Protein AF-A0A7J6LGW5-F1 (afdb_monomer)

Mean predicted aligned error: 11.24 Å

Structure (mmCIF, N/CA/C/O backbone):
data_AF-A0A7J6LGW5-F1
#
_entry.id   AF-A0A7J6LGW5-F1
#
loop_
_atom_site.group_PDB
_atom_site.id
_atom_site.type_symbol
_atom_site.label_atom_id
_atom_site.label_alt_id
_atom_site.label_comp_id
_atom_site.label_asym_id
_atom_site.label_entity_id
_atom_site.label_seq_id
_atom_site.pdbx_PDB_ins_code
_atom_site.Cartn_x
_atom_site.Cartn_y
_atom_site.Cartn_z
_atom_site.occupancy
_atom_site.B_iso_or_equiv
_atom_site.auth_seq_id
_atom_site.auth_comp_id
_atom_site.auth_asym_id
_atom_site.auth_atom_id
_atom_site.pdbx_PDB_model_num
ATOM 1 N N . MET A 1 1 ? -19.343 47.861 10.176 1.00 46.03 1 MET A N 1
ATOM 2 C CA . MET A 1 1 ? -19.769 46.927 9.114 1.00 46.03 1 MET A CA 1
ATOM 3 C C . MET A 1 1 ? -18.645 45.926 8.923 1.00 46.03 1 MET A C 1
ATOM 5 O O . MET A 1 1 ? -17.516 46.346 8.711 1.00 46.03 1 MET A O 1
ATOM 9 N N . GLN A 1 2 ? -18.934 44.652 9.178 1.00 35.91 2 GLN A N 1
ATOM 10 C CA . GLN A 1 2 ? -17.985 43.536 9.137 1.00 35.91 2 GLN A CA 1
ATOM 11 C C . GLN A 1 2 ? -17.637 43.142 7.689 1.00 35.91 2 GLN A C 1
ATOM 13 O O . GLN A 1 2 ? -18.421 43.443 6.786 1.00 35.91 2 GLN A O 1
ATOM 18 N N . PRO A 1 3 ? -16.473 42.507 7.465 1.00 42.25 3 PRO A N 1
ATOM 19 C CA . PRO A 1 3 ? -15.980 42.165 6.137 1.00 42.25 3 PRO A CA 1
ATOM 20 C C . PRO A 1 3 ? -16.749 40.979 5.546 1.00 42.25 3 PRO A C 1
ATOM 22 O O . PRO A 1 3 ? -16.940 39.959 6.203 1.00 42.25 3 PRO A O 1
ATOM 25 N N . THR A 1 4 ? -17.159 41.102 4.286 1.00 37.69 4 THR A N 1
ATOM 26 C CA . THR A 1 4 ? -17.652 39.975 3.493 1.00 37.69 4 THR A CA 1
ATOM 27 C C . THR A 1 4 ? -16.447 39.139 3.070 1.00 37.69 4 THR A C 1
ATOM 29 O O . THR A 1 4 ? -15.727 39.501 2.139 1.00 37.69 4 THR A O 1
ATOM 32 N N . GLU A 1 5 ? -16.193 38.048 3.790 1.00 35.84 5 GLU A N 1
ATOM 33 C CA . GLU A 1 5 ? -15.199 37.049 3.410 1.00 35.84 5 GLU A CA 1
ATOM 34 C C . GLU A 1 5 ? -15.600 36.405 2.079 1.00 35.84 5 GLU A C 1
ATOM 36 O O . GLU A 1 5 ? -16.606 35.702 1.961 1.00 35.84 5 GLU A O 1
ATOM 41 N N . VAL A 1 6 ? -14.786 36.646 1.054 1.00 36.31 6 VAL A N 1
ATOM 42 C CA . VAL A 1 6 ? -14.759 35.818 -0.147 1.00 36.31 6 VAL A CA 1
ATOM 43 C C . VAL A 1 6 ? -14.204 34.466 0.291 1.00 36.31 6 VAL A C 1
ATOM 45 O O . VAL A 1 6 ? -12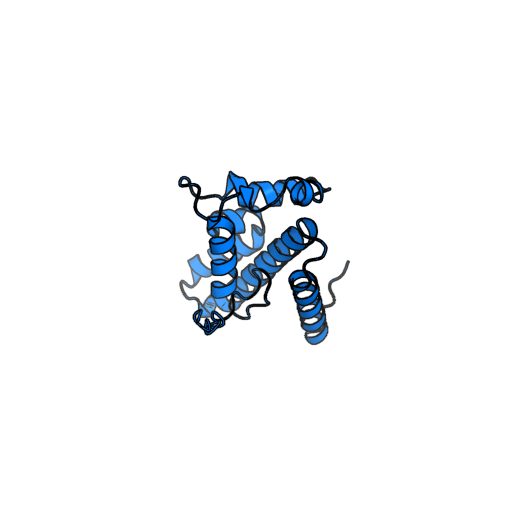.999 34.317 0.479 1.00 36.31 6 VAL A O 1
ATOM 48 N N . ILE A 1 7 ? -15.089 33.486 0.487 1.00 36.16 7 ILE A N 1
ATOM 49 C CA . ILE A 1 7 ? -14.717 32.082 0.680 1.00 36.16 7 ILE A CA 1
ATOM 50 C C . ILE A 1 7 ? -14.078 31.617 -0.629 1.00 36.16 7 ILE A C 1
ATOM 52 O O . ILE A 1 7 ? -14.741 31.147 -1.555 1.00 36.16 7 ILE A O 1
ATOM 56 N N . GLN A 1 8 ? -12.768 31.809 -0.724 1.00 32.81 8 GLN A N 1
ATOM 57 C CA . GLN A 1 8 ? -11.943 31.280 -1.789 1.00 32.81 8 GLN A CA 1
ATOM 58 C C . GLN A 1 8 ? -11.913 29.763 -1.596 1.00 32.81 8 GLN A C 1
ATOM 60 O O . GLN A 1 8 ? -11.175 29.231 -0.766 1.00 32.81 8 GLN A O 1
ATOM 65 N N . GLN A 1 9 ? -12.801 29.070 -2.312 1.00 35.25 9 GLN A N 1
ATOM 66 C CA . GLN A 1 9 ? -12.826 27.615 -2.392 1.00 35.25 9 GLN A CA 1
ATOM 67 C C . GLN A 1 9 ? -11.423 27.137 -2.777 1.00 35.25 9 GLN A C 1
ATOM 69 O O . GLN A 1 9 ? -10.973 27.312 -3.909 1.00 35.25 9 GLN A O 1
ATOM 74 N N . SER A 1 10 ? -10.714 26.578 -1.797 1.00 29.39 10 SER A N 1
ATOM 75 C CA . SER A 1 10 ? -9.403 25.976 -2.002 1.00 29.39 10 SER A CA 1
ATOM 76 C C . SER A 1 10 ? -9.514 24.884 -3.069 1.00 29.39 10 SER A C 1
ATOM 78 O O . SER A 1 10 ? -10.486 24.120 -3.053 1.00 29.39 10 SER A O 1
ATOM 80 N N . PRO A 1 11 ? -8.550 24.780 -3.998 1.00 34.12 11 PRO A N 1
ATOM 81 C CA . PRO A 1 11 ? -8.59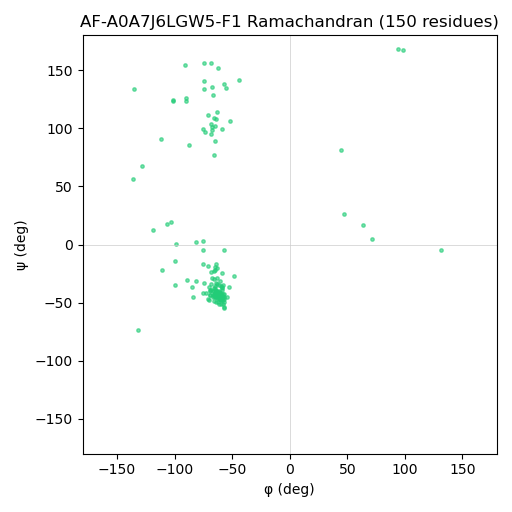9 23.788 -5.055 1.00 34.12 11 PRO A CA 1
ATOM 82 C C . PRO A 1 11 ? -8.503 22.391 -4.434 1.00 34.12 11 PRO A C 1
ATOM 84 O O . PRO A 1 11 ? -7.430 21.932 -4.061 1.00 34.12 11 PRO A O 1
ATOM 87 N N . LEU A 1 12 ? -9.658 21.730 -4.330 1.00 37.41 12 LEU A N 1
ATOM 88 C CA . LEU A 1 12 ? -9.834 20.281 -4.334 1.00 37.41 12 LEU A CA 1
ATOM 89 C C . LEU A 1 12 ? -8.829 19.505 -3.466 1.00 37.41 12 LEU A C 1
ATOM 91 O O . LEU A 1 12 ? -7.914 18.854 -3.977 1.00 37.41 12 LEU A O 1
ATOM 95 N N . ALA A 1 13 ? -9.091 19.439 -2.159 1.00 37.38 13 ALA A N 1
ATOM 96 C CA . ALA A 1 13 ? -8.671 18.290 -1.364 1.00 37.38 13 ALA A CA 1
ATOM 97 C C . ALA A 1 13 ? -9.462 17.065 -1.863 1.00 37.38 13 ALA A C 1
ATOM 99 O O . ALA A 1 13 ? -10.480 16.676 -1.293 1.00 37.38 13 ALA A O 1
ATOM 100 N N . ARG A 1 14 ? -9.061 16.514 -3.018 1.00 45.78 14 ARG A N 1
ATOM 101 C CA . ARG A 1 14 ? -9.595 15.243 -3.511 1.00 45.78 14 ARG A CA 1
ATOM 102 C C . ARG A 1 14 ? -9.385 14.220 -2.407 1.00 45.78 14 ARG A C 1
ATOM 104 O O . ARG A 1 14 ? -8.309 14.179 -1.811 1.00 45.78 14 ARG A O 1
ATOM 111 N N . SER A 1 15 ? -10.427 13.437 -2.146 1.00 47.50 15 SER A N 1
ATOM 112 C CA . SER A 1 15 ? -10.393 12.386 -1.137 1.00 47.50 15 SER A CA 1
ATOM 113 C C . SER A 1 15 ? -9.086 11.585 -1.233 1.00 47.50 15 SER A C 1
ATOM 115 O O . SER A 1 15 ? -8.649 11.293 -2.355 1.00 47.50 15 SER A O 1
ATOM 117 N N . PRO A 1 16 ? -8.485 11.167 -0.102 1.00 44.53 16 PRO A N 1
ATOM 118 C CA . PRO A 1 16 ? -7.353 10.232 -0.093 1.00 44.53 16 PRO A CA 1
ATOM 119 C C . PRO A 1 16 ? -7.657 8.896 -0.802 1.00 44.53 16 PRO A C 1
ATOM 121 O O . PRO A 1 16 ? -6.766 8.071 -0.971 1.00 44.53 16 PRO A O 1
ATOM 124 N N . LEU A 1 17 ? -8.906 8.709 -1.236 1.00 45.41 17 LEU A N 1
ATOM 125 C CA . LEU A 1 17 ? -9.459 7.538 -1.900 1.00 45.41 17 LEU A CA 1
ATOM 126 C C . LEU A 1 17 ? -9.971 7.839 -3.310 1.00 45.41 17 LEU A C 1
ATOM 128 O O . LEU A 1 17 ? -10.737 7.063 -3.851 1.00 45.41 17 LEU A O 1
ATOM 132 N N . ALA A 1 18 ? -9.665 8.993 -3.904 1.00 49.78 18 ALA A N 1
ATOM 133 C CA . ALA A 1 18 ? -10.071 9.219 -5.289 1.00 49.78 18 ALA A CA 1
ATOM 134 C C . ALA A 1 18 ? -9.305 8.270 -6.231 1.00 49.78 18 ALA A C 1
ATOM 136 O O . ALA A 1 18 ? -8.083 8.159 -6.122 1.00 49.78 18 ALA A O 1
ATOM 137 N N . VAL A 1 19 ? -10.014 7.665 -7.192 1.00 51.19 19 VAL A N 1
ATOM 138 C CA . VAL A 1 19 ? -9.423 6.864 -8.275 1.00 51.19 19 VAL A CA 1
ATOM 139 C C . VAL A 1 19 ? -8.450 7.733 -9.073 1.00 51.19 19 VAL A C 1
ATOM 141 O O . VAL A 1 19 ? -8.845 8.517 -9.937 1.00 51.19 19 VAL A O 1
ATOM 144 N N . ASP A 1 20 ? -7.159 7.598 -8.792 1.00 57.19 20 ASP A N 1
ATOM 145 C CA . ASP A 1 20 ? -6.116 8.212 -9.603 1.00 57.19 20 ASP A CA 1
ATOM 146 C C . ASP A 1 20 ? -5.702 7.241 -10.711 1.00 57.19 20 ASP A C 1
ATOM 148 O O . ASP A 1 20 ? -5.281 6.115 -10.436 1.00 57.19 20 ASP A O 1
ATOM 152 N N . GLN A 1 21 ? -5.787 7.682 -11.969 1.00 62.78 21 GLN A N 1
ATOM 153 C CA . GLN A 1 21 ? -5.285 6.915 -13.119 1.00 62.78 21 GLN A CA 1
ATOM 154 C C . GLN A 1 21 ? -3.755 6.757 -13.086 1.00 62.78 21 GLN A C 1
ATOM 156 O O . GLN A 1 21 ? -3.224 5.808 -13.661 1.00 62.78 21 GLN A O 1
ATOM 161 N N . ASP A 1 22 ? -3.053 7.653 -12.385 1.00 76.19 22 ASP A N 1
ATOM 162 C CA . ASP A 1 22 ? -1.604 7.618 -12.214 1.00 76.19 22 ASP A CA 1
ATOM 163 C C . ASP A 1 22 ? -1.226 7.0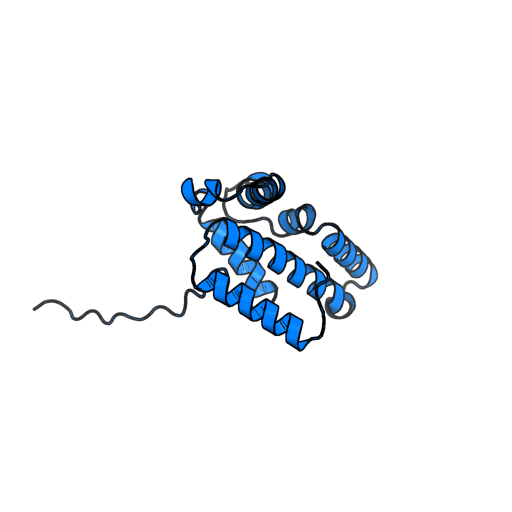65 -10.833 1.00 76.19 22 ASP A C 1
ATOM 165 O O . ASP A 1 22 ? -1.640 7.574 -9.788 1.00 76.19 22 ASP A O 1
ATOM 169 N N . CYS A 1 23 ? -0.402 6.021 -10.840 1.00 78.75 23 CYS A N 1
ATOM 170 C CA . CYS A 1 23 ? 0.117 5.391 -9.637 1.00 78.75 23 CYS A CA 1
ATOM 171 C C . CYS A 1 23 ? 0.965 6.332 -8.777 1.00 78.75 23 CYS A C 1
ATOM 173 O O . CYS A 1 23 ? 0.899 6.256 -7.553 1.00 78.75 23 CYS A O 1
ATOM 175 N N . ALA A 1 24 ? 1.720 7.246 -9.393 1.00 80.00 24 ALA A N 1
ATOM 176 C CA . ALA A 1 24 ? 2.535 8.200 -8.649 1.00 80.00 24 ALA A CA 1
ATOM 177 C C . ALA A 1 24 ? 1.654 9.156 -7.833 1.00 80.00 24 ALA A C 1
ATOM 179 O O . ALA A 1 24 ? 1.945 9.431 -6.671 1.00 80.00 24 ALA A O 1
ATOM 180 N N . ILE A 1 25 ? 0.537 9.614 -8.411 1.00 82.81 25 ILE A N 1
ATOM 181 C CA . ILE A 1 25 ? -0.422 10.487 -7.720 1.00 82.81 25 ILE A CA 1
ATOM 182 C C . ILE A 1 25 ? -1.058 9.751 -6.541 1.00 82.81 25 ILE A C 1
ATOM 184 O O . ILE A 1 25 ? -1.115 10.299 -5.439 1.00 82.81 25 ILE A O 1
ATOM 188 N N . PHE A 1 26 ? -1.474 8.503 -6.760 1.00 83.75 26 PHE A N 1
ATOM 189 C CA . PHE A 1 26 ? -2.043 7.668 -5.709 1.00 83.75 26 PHE A CA 1
ATOM 190 C C . PHE A 1 26 ? -1.057 7.452 -4.549 1.00 83.75 26 PHE A C 1
ATOM 192 O O . PHE A 1 26 ? -1.380 7.735 -3.395 1.00 83.75 26 PHE A O 1
ATOM 199 N N . ALA A 1 27 ? 0.175 7.030 -4.855 1.00 84.12 27 ALA A N 1
ATOM 200 C CA . ALA A 1 27 ? 1.221 6.808 -3.859 1.00 84.12 27 ALA A CA 1
ATOM 201 C C . ALA A 1 27 ? 1.542 8.089 -3.071 1.00 84.12 27 ALA A C 1
ATOM 203 O O . ALA A 1 27 ? 1.611 8.059 -1.844 1.00 84.12 27 ALA A O 1
ATOM 204 N N . MET A 1 28 ? 1.648 9.242 -3.746 1.00 83.88 28 MET A N 1
ATOM 205 C CA . MET A 1 28 ? 1.844 10.533 -3.076 1.00 83.88 28 MET A CA 1
ATOM 206 C C . MET A 1 28 ? 0.715 10.861 -2.092 1.00 83.88 28 MET A C 1
ATOM 208 O O . MET A 1 28 ? 0.980 11.418 -1.027 1.00 83.88 28 MET A O 1
ATOM 212 N N . ARG A 1 29 ? -0.542 10.518 -2.404 1.00 82.00 29 ARG A N 1
ATOM 213 C CA . ARG A 1 29 ? -1.664 10.732 -1.476 1.00 82.00 29 ARG A CA 1
ATOM 214 C C . ARG A 1 29 ? -1.604 9.818 -0.263 1.00 82.00 29 ARG A C 1
ATOM 216 O O . ARG A 1 29 ? -1.874 10.299 0.833 1.00 82.00 29 ARG A O 1
ATOM 223 N N . MET A 1 30 ? -1.224 8.554 -0.440 1.00 85.94 30 MET A N 1
ATOM 224 C CA . MET A 1 30 ? -0.998 7.640 0.685 1.00 85.94 30 MET A CA 1
ATOM 225 C C . MET A 1 30 ? 0.055 8.208 1.639 1.00 85.94 30 MET A C 1
ATOM 227 O O . MET A 1 30 ? -0.191 8.334 2.837 1.00 85.94 30 MET A O 1
ATOM 231 N N . VAL A 1 31 ? 1.198 8.630 1.089 1.00 85.50 31 VAL A N 1
ATOM 232 C CA . VAL A 1 31 ? 2.290 9.231 1.865 1.00 85.50 31 VAL A CA 1
ATOM 233 C C . VAL A 1 31 ? 1.812 10.495 2.579 1.00 85.50 31 VAL A C 1
ATOM 235 O O . VAL A 1 31 ? 2.022 10.630 3.781 1.00 85.50 31 VAL A O 1
ATOM 238 N N . LYS A 1 32 ? 1.113 11.393 1.874 1.00 83.31 32 LYS A N 1
ATOM 239 C CA . LYS A 1 32 ? 0.583 12.640 2.446 1.00 83.31 32 LYS A CA 1
ATOM 240 C C . LYS A 1 32 ? -0.472 12.405 3.530 1.00 83.31 32 LYS A C 1
ATOM 242 O O . LYS A 1 32 ? -0.561 13.197 4.465 1.00 83.31 32 LYS A O 1
ATOM 247 N N . LEU A 1 33 ? -1.280 11.349 3.420 1.00 83.56 33 LEU A N 1
ATOM 248 C CA . LEU A 1 33 ? -2.204 10.974 4.487 1.00 83.56 33 LEU A CA 1
ATOM 249 C C . LEU A 1 33 ? -1.412 10.582 5.737 1.00 83.56 33 LEU A C 1
ATOM 251 O O . LEU A 1 33 ? -1.647 11.147 6.797 1.00 83.56 33 LEU A O 1
ATOM 255 N N . MET A 1 34 ? -0.410 9.712 5.592 1.00 85.25 34 MET A N 1
ATOM 256 C CA . MET A 1 34 ? 0.399 9.253 6.725 1.00 85.25 34 MET A CA 1
ATOM 257 C C . MET A 1 34 ? 1.341 10.319 7.301 1.00 85.25 34 MET A C 1
ATOM 259 O O . MET A 1 34 ? 1.767 10.203 8.444 1.00 85.25 34 MET A O 1
ATOM 263 N N . GLN A 1 35 ? 1.641 11.393 6.565 1.00 83.38 35 GLN A N 1
ATOM 264 C CA . GLN A 1 35 ? 2.374 12.553 7.095 1.00 83.38 35 GLN A CA 1
ATOM 265 C C . GLN A 1 35 ? 1.616 13.310 8.191 1.00 83.38 35 GLN A C 1
ATOM 267 O O . GLN A 1 35 ? 2.233 14.054 8.948 1.00 83.38 35 GLN A O 1
ATOM 272 N N . GLN A 1 36 ? 0.297 13.138 8.283 1.00 80.75 36 GLN A N 1
ATOM 273 C CA . GLN A 1 36 ? -0.504 13.695 9.375 1.00 80.75 36 GLN A CA 1
ATOM 274 C C . GLN A 1 36 ? -0.318 12.915 10.692 1.00 80.75 36 GLN A C 1
ATOM 276 O O . GLN A 1 36 ? -0.827 13.343 11.723 1.00 80.75 36 GLN A O 1
ATOM 281 N N . GLY A 1 37 ? 0.440 11.812 10.667 1.00 74.00 37 GLY A N 1
ATOM 282 C CA . GLY A 1 37 ? 0.743 10.966 11.816 1.00 74.00 37 GLY A CA 1
ATOM 283 C C . GLY A 1 37 ? -0.150 9.723 11.902 1.00 74.00 37 GLY A C 1
ATOM 284 O O . GLY A 1 37 ? -1.151 9.620 11.192 1.00 74.00 37 GLY A O 1
ATOM 285 N N . PRO A 1 38 ? 0.202 8.751 12.758 1.00 71.69 38 PRO A N 1
ATOM 286 C CA . PRO A 1 38 ? -0.599 7.543 12.964 1.00 71.69 38 PRO A CA 1
ATOM 287 C C . PRO A 1 38 ? -1.942 7.826 13.664 1.00 71.69 38 PRO A C 1
ATOM 289 O O . PRO A 1 38 ? -2.900 7.083 13.457 1.00 71.69 38 PRO A O 1
ATOM 292 N N . ASP A 1 39 ? -2.036 8.934 14.409 1.00 76.19 39 ASP A N 1
ATOM 293 C CA . ASP A 1 39 ? -3.218 9.342 15.190 1.00 76.19 39 ASP A CA 1
ATOM 294 C C . ASP A 1 39 ? -4.369 9.906 14.337 1.00 76.19 39 ASP A C 1
ATOM 296 O O . ASP A 1 39 ? -5.400 10.328 14.861 1.00 76.19 39 ASP A O 1
ATOM 300 N N . ILE A 1 40 ? -4.229 9.911 13.006 1.00 80.25 40 ILE A N 1
ATOM 301 C CA . ILE A 1 40 ? -5.318 10.293 12.095 1.00 80.25 40 ILE A CA 1
ATOM 302 C C . ILE A 1 40 ? -6.524 9.357 12.162 1.00 80.25 40 ILE A C 1
ATOM 304 O O . ILE A 1 40 ? -7.613 9.731 11.724 1.00 80.25 40 ILE A O 1
ATOM 308 N N . PHE A 1 41 ? -6.328 8.136 12.661 1.00 84.38 41 PHE A N 1
ATOM 309 C CA . PHE A 1 41 ? -7.389 7.157 12.822 1.00 84.38 41 PHE A CA 1
ATOM 310 C C . PHE A 1 41 ? -7.829 7.128 14.280 1.00 84.38 41 PHE A C 1
ATOM 312 O O . PHE A 1 41 ? -7.029 6.879 15.179 1.00 84.38 41 PHE A O 1
ATOM 319 N N . THR A 1 42 ? -9.117 7.355 14.521 1.00 85.12 42 THR A N 1
ATOM 320 C CA . THR A 1 42 ? -9.673 7.291 15.875 1.00 85.12 42 THR A CA 1
ATOM 321 C C . THR A 1 42 ? -9.670 5.854 16.395 1.00 85.12 42 THR A C 1
ATOM 323 O O . THR A 1 42 ? -9.758 4.902 15.616 1.00 85.12 42 THR A O 1
ATOM 326 N N . GLU A 1 43 ? -9.664 5.674 17.717 1.00 86.62 43 GLU A N 1
ATOM 327 C CA . GLU A 1 43 ? -9.778 4.342 18.336 1.00 86.62 43 GLU A CA 1
ATOM 328 C C . GLU A 1 43 ? -11.003 3.571 17.821 1.00 86.62 43 GLU A C 1
ATOM 330 O O . GLU A 1 43 ? -10.930 2.368 17.565 1.00 86.62 43 GLU A O 1
ATOM 335 N N . GLN A 1 44 ? -12.113 4.276 17.573 1.00 85.19 44 GLN A N 1
ATOM 336 C CA . GLN A 1 44 ? -13.316 3.693 16.986 1.00 85.19 44 GLN A CA 1
ATOM 337 C C . GLN A 1 44 ? -13.061 3.153 15.570 1.00 85.19 44 GLN A C 1
ATOM 339 O O . GLN A 1 44 ? -13.504 2.048 15.258 1.00 85.19 44 GLN A O 1
ATOM 344 N N . GLN A 1 45 ? -12.337 3.890 14.723 1.00 86.62 45 GLN A N 1
ATOM 345 C CA . GLN A 1 45 ? -11.975 3.445 13.372 1.00 86.62 45 GLN A CA 1
ATOM 346 C C . GLN A 1 45 ? -11.035 2.237 13.410 1.00 86.62 45 GLN A C 1
ATOM 348 O O . GLN A 1 45 ? -11.245 1.268 12.685 1.00 86.62 45 GLN A O 1
ATOM 353 N N . VAL A 1 46 ? -10.045 2.245 14.304 1.00 88.75 46 VAL A N 1
ATOM 354 C CA . VAL A 1 46 ? -9.123 1.113 14.486 1.00 88.75 46 VAL A CA 1
ATOM 355 C C . VAL A 1 46 ? -9.863 -0.124 15.015 1.00 88.75 46 VAL A C 1
ATOM 357 O O . VAL A 1 46 ? -9.593 -1.240 14.573 1.00 88.75 46 VAL A O 1
ATOM 360 N N . SER A 1 47 ? -10.867 0.053 15.882 1.00 88.44 47 SER A N 1
ATOM 361 C CA . SER A 1 47 ? -11.694 -1.047 16.407 1.00 88.44 47 SER A CA 1
ATOM 362 C C . SER A 1 47 ? -12.520 -1.778 15.334 1.00 88.44 47 SER A C 1
ATOM 364 O O . SER A 1 47 ? -13.001 -2.897 15.563 1.00 88.44 47 SER A O 1
ATOM 366 N N . ASN A 1 48 ? -12.686 -1.177 14.150 1.00 88.94 48 ASN A N 1
ATOM 367 C CA . ASN A 1 48 ? -13.368 -1.801 13.019 1.00 88.94 48 ASN A CA 1
ATOM 368 C C . ASN A 1 48 ? -12.510 -2.873 12.327 1.00 88.94 48 ASN A C 1
ATOM 370 O O . ASN A 1 48 ? -13.063 -3.723 11.632 1.00 88.94 48 ASN A O 1
ATOM 374 N N . LEU A 1 49 ? -11.191 -2.895 12.550 1.00 91.69 49 LEU A N 1
ATOM 375 C CA . LEU A 1 49 ? -10.289 -3.914 12.009 1.00 91.69 49 LEU A CA 1
ATOM 376 C C . LEU A 1 49 ? -10.481 -5.239 12.757 1.00 91.69 49 LEU A C 1
ATOM 378 O O . LEU A 1 49 ? -9.955 -5.449 13.853 1.00 91.69 49 LEU A O 1
ATOM 382 N N . LYS A 1 50 ? -11.291 -6.134 12.183 1.00 89.56 50 LYS A N 1
ATOM 383 C CA . LYS A 1 50 ? -11.692 -7.383 12.849 1.00 89.56 50 LYS A CA 1
ATOM 384 C C . LYS A 1 50 ? -10.680 -8.506 12.676 1.00 89.56 50 LYS A C 1
ATOM 386 O O . LYS A 1 50 ? -10.491 -9.282 13.610 1.00 89.56 50 LYS A O 1
ATOM 391 N N . THR A 1 51 ? -10.043 -8.593 11.513 1.00 93.38 51 THR A N 1
ATOM 392 C CA . THR A 1 51 ? -9.136 -9.698 11.192 1.00 93.38 51 THR A CA 1
ATOM 393 C C . THR A 1 51 ? -7.697 -9.378 11.593 1.00 93.38 51 THR A C 1
ATOM 395 O O . THR A 1 51 ? -7.301 -8.212 11.674 1.00 93.38 51 THR A O 1
ATOM 398 N N . ASP A 1 52 ? -6.898 -10.414 11.842 1.00 93.62 52 ASP A N 1
ATOM 399 C CA . ASP A 1 52 ? -5.468 -10.238 12.119 1.00 93.62 52 ASP A CA 1
ATOM 400 C C . ASP A 1 52 ? -4.716 -9.708 10.895 1.00 93.62 52 ASP A C 1
ATOM 402 O O . ASP A 1 52 ? -3.768 -8.941 11.044 1.00 93.62 52 ASP A O 1
ATOM 406 N N . GLU A 1 53 ? -5.189 -10.029 9.688 1.00 92.38 53 GLU A N 1
ATOM 407 C CA . GLU A 1 53 ? -4.672 -9.459 8.444 1.00 92.38 53 GLU A CA 1
ATOM 408 C C . GLU A 1 53 ? -4.893 -7.940 8.389 1.00 92.38 53 GLU A C 1
ATOM 410 O O . GLU A 1 53 ? -3.965 -7.186 8.098 1.00 92.38 53 GLU A O 1
ATOM 415 N N . ASP A 1 54 ? -6.090 -7.465 8.737 1.00 92.31 54 ASP A N 1
ATOM 416 C CA . ASP A 1 54 ? -6.411 -6.034 8.747 1.00 92.31 54 ASP A CA 1
ATOM 417 C C . ASP A 1 54 ? -5.557 -5.269 9.761 1.00 92.31 54 ASP A C 1
ATOM 419 O O . ASP A 1 54 ? -4.998 -4.214 9.453 1.00 92.31 54 ASP A O 1
ATOM 423 N N . LYS A 1 55 ? -5.409 -5.829 10.966 1.00 93.44 55 LYS A N 1
ATOM 424 C CA . LYS A 1 55 ? -4.556 -5.261 12.019 1.00 93.44 55 LYS A CA 1
ATOM 425 C C . LYS A 1 55 ? -3.085 -5.268 11.615 1.00 93.44 55 LYS A C 1
ATOM 427 O O . LYS A 1 55 ? -2.374 -4.303 11.887 1.00 93.44 55 LYS A O 1
ATOM 432 N N . TYR A 1 5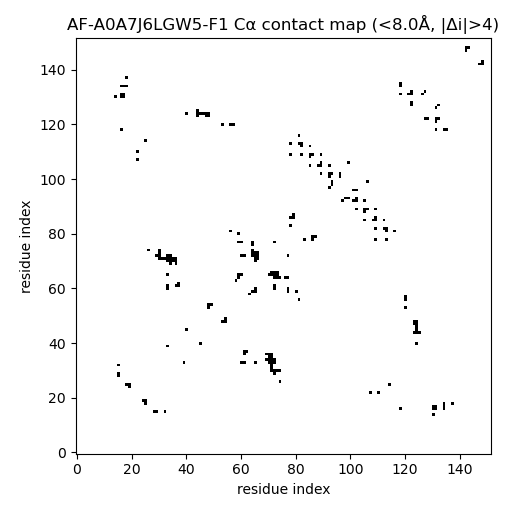6 ? -2.628 -6.328 10.949 1.00 94.44 56 TYR A N 1
ATOM 433 C CA . TYR A 1 56 ? -1.276 -6.406 10.409 1.00 94.44 56 TYR A CA 1
ATOM 434 C C . TYR A 1 56 ? -1.041 -5.306 9.371 1.00 94.44 56 TYR A C 1
ATOM 436 O O . TYR A 1 56 ? -0.094 -4.534 9.505 1.00 94.44 56 TYR A O 1
ATOM 444 N N . ARG A 1 57 ? -1.934 -5.169 8.383 1.00 93.44 57 ARG A N 1
ATOM 445 C CA . ARG A 1 57 ? -1.859 -4.120 7.354 1.00 93.44 57 ARG A CA 1
ATOM 446 C C . ARG A 1 57 ? -1.874 -2.719 7.957 1.00 93.44 57 ARG A C 1
ATOM 448 O O . ARG A 1 57 ? -1.126 -1.855 7.505 1.00 93.44 57 ARG A O 1
ATOM 455 N N . PHE A 1 58 ? -2.681 -2.508 8.993 1.00 92.62 58 PHE A N 1
ATOM 456 C CA . PHE A 1 58 ? -2.693 -1.261 9.746 1.00 92.62 58 PHE A CA 1
ATOM 457 C C . PHE A 1 58 ? -1.349 -0.985 10.425 1.00 92.62 58 PHE A C 1
ATOM 459 O O . PHE A 1 58 ? -0.780 0.082 10.226 1.00 92.62 58 PHE A O 1
ATOM 466 N N . ASN A 1 59 ? -0.788 -1.963 11.141 1.00 93.00 59 ASN A N 1
ATOM 467 C CA . ASN A 1 59 ? 0.528 -1.843 11.777 1.00 93.00 59 ASN A CA 1
ATOM 468 C C . ASN A 1 59 ? 1.642 -1.559 10.750 1.00 93.00 59 ASN A C 1
ATOM 470 O O . ASN A 1 59 ? 2.545 -0.765 11.010 1.00 93.00 59 ASN A O 1
ATOM 474 N N . ILE A 1 60 ? 1.560 -2.136 9.545 1.00 93.06 60 ILE A N 1
ATOM 475 C CA . ILE A 1 60 ? 2.487 -1.796 8.461 1.00 93.06 60 ILE A CA 1
ATOM 476 C C . ILE A 1 60 ? 2.454 -0.295 8.153 1.00 93.06 60 ILE A C 1
ATOM 478 O O . ILE A 1 60 ? 3.518 0.311 8.051 1.00 93.06 60 ILE A O 1
ATOM 482 N N . VAL A 1 61 ? 1.271 0.315 8.026 1.00 89.50 61 VAL A N 1
ATOM 483 C CA . VAL A 1 61 ? 1.159 1.725 7.615 1.00 89.50 61 VAL A CA 1
ATOM 484 C C . VAL A 1 61 ? 1.38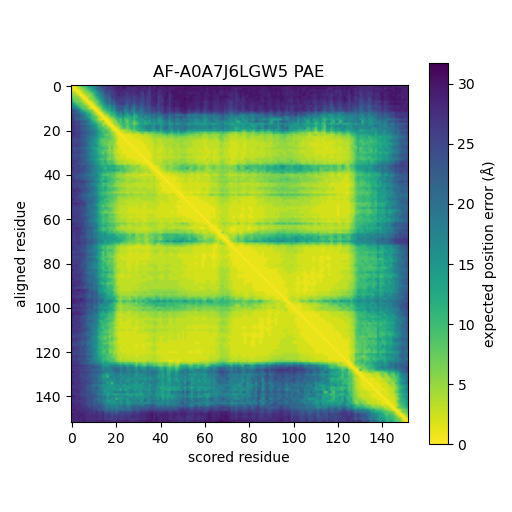2 2.722 8.750 1.00 89.50 61 VAL A C 1
ATOM 486 O O . VAL A 1 61 ? 1.882 3.808 8.480 1.00 89.50 61 VAL A O 1
ATOM 489 N N . THR A 1 62 ? 1.034 2.378 9.993 1.00 88.12 62 THR A N 1
ATOM 490 C CA . THR A 1 62 ? 1.116 3.293 11.149 1.00 88.12 62 THR A CA 1
ATOM 491 C C . THR A 1 62 ? 2.343 3.091 12.031 1.00 88.12 62 THR A C 1
ATOM 493 O O . THR A 1 62 ? 2.644 3.960 12.844 1.00 88.12 62 THR A O 1
ATOM 496 N N . GLY A 1 63 ? 3.059 1.976 11.877 1.00 87.25 63 GLY A N 1
ATOM 497 C CA . GLY A 1 63 ? 4.234 1.655 12.683 1.00 87.25 63 GLY A CA 1
ATOM 498 C C . GLY A 1 63 ? 5.415 1.219 11.832 1.00 87.25 63 GLY A C 1
ATOM 499 O O . GLY A 1 63 ? 6.379 1.958 11.669 1.00 87.25 63 GLY A O 1
ATOM 500 N N . ARG A 1 64 ? 5.357 0.003 11.278 1.00 89.50 64 ARG A N 1
ATOM 501 C CA . ARG A 1 64 ? 6.547 -0.670 10.729 1.00 89.50 64 ARG A CA 1
ATOM 502 C C . ARG A 1 64 ? 7.173 0.025 9.520 1.00 89.50 64 ARG A C 1
ATOM 504 O O . ARG A 1 64 ? 8.389 -0.017 9.378 1.00 89.50 64 ARG A O 1
ATOM 511 N N . CYS A 1 65 ? 6.355 0.583 8.632 1.00 92.38 65 CYS A N 1
ATOM 512 C CA . CYS A 1 65 ? 6.822 1.298 7.445 1.00 92.38 65 CYS A CA 1
ATOM 513 C C . CYS A 1 65 ? 6.654 2.814 7.577 1.00 92.38 65 CYS A C 1
ATOM 515 O O . CYS A 1 65 ? 6.662 3.513 6.567 1.00 92.38 65 CYS A O 1
ATOM 517 N N . LEU A 1 66 ? 6.476 3.333 8.790 1.00 88.50 66 LEU A N 1
ATOM 518 C CA . LEU A 1 66 ? 6.567 4.764 9.037 1.00 88.50 66 LEU A CA 1
ATOM 519 C C . LEU A 1 66 ? 8.051 5.169 8.995 1.00 88.50 66 LEU A C 1
ATOM 521 O O . LEU A 1 66 ? 8.902 4.422 9.475 1.00 88.50 66 LEU A O 1
ATOM 525 N N . HIS A 1 67 ? 8.376 6.325 8.418 1.00 83.69 67 HIS A N 1
ATOM 526 C CA . HIS A 1 67 ? 9.737 6.858 8.516 1.00 83.69 67 HIS A CA 1
ATOM 527 C C . HIS A 1 67 ? 10.115 7.147 9.982 1.00 83.69 67 HIS A C 1
ATOM 529 O O . HIS A 1 67 ? 9.245 7.461 10.796 1.00 83.69 67 HIS A O 1
ATOM 535 N N . ASP A 1 68 ? 11.411 7.073 10.314 1.00 77.94 68 ASP A N 1
ATOM 536 C CA . ASP A 1 68 ? 11.931 7.261 11.685 1.00 77.94 68 ASP A CA 1
ATOM 537 C C . ASP A 1 68 ? 11.581 8.633 12.291 1.00 77.94 68 ASP A C 1
ATOM 539 O O . ASP A 1 68 ? 11.516 8.794 13.508 1.00 77.94 68 ASP A O 1
ATOM 543 N N . ASP A 1 69 ? 11.337 9.633 11.443 1.00 77.69 69 ASP A N 1
ATOM 544 C CA . ASP A 1 69 ? 10.897 10.971 11.841 1.00 77.69 69 ASP A CA 1
ATOM 545 C C . ASP A 1 69 ? 9.384 11.060 12.118 1.00 77.69 69 ASP A C 1
ATOM 547 O O . ASP A 1 69 ? 8.863 12.141 12.408 1.00 77.69 69 ASP A O 1
ATOM 551 N N . GLY A 1 70 ? 8.677 9.933 12.016 1.00 68.00 70 GLY A N 1
ATOM 552 C CA . GLY A 1 70 ? 7.235 9.816 12.161 1.00 68.00 70 GLY A CA 1
ATOM 553 C C . GLY A 1 70 ? 6.442 10.409 10.996 1.00 68.00 70 GLY A C 1
ATOM 554 O O . GLY A 1 70 ? 5.214 10.484 11.070 1.00 68.00 70 GLY A O 1
ATOM 555 N N . LYS A 1 71 ? 7.112 10.875 9.932 1.00 71.62 71 LYS A N 1
ATOM 556 C CA . LYS A 1 71 ? 6.494 11.678 8.874 1.00 71.62 71 LYS A CA 1
ATOM 557 C C . LYS A 1 71 ? 6.432 10.901 7.576 1.00 71.62 71 LYS A C 1
ATOM 559 O O . LYS A 1 71 ? 7.263 11.019 6.680 1.00 71.62 71 LYS A O 1
ATOM 564 N N . GLY A 1 72 ? 5.316 10.205 7.429 1.00 77.62 72 GLY A N 1
ATOM 565 C CA . GLY A 1 72 ? 4.942 9.585 6.172 1.00 77.62 72 GLY A CA 1
ATOM 566 C C . GLY A 1 72 ? 5.381 8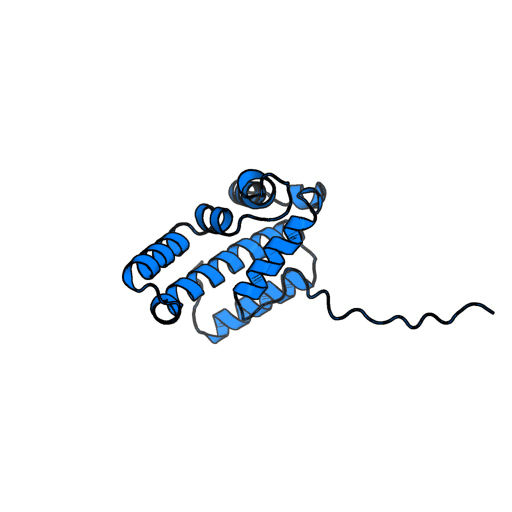.135 6.056 1.00 77.62 72 GLY A C 1
ATOM 567 O O . GLY A 1 72 ? 6.126 7.586 6.864 1.00 77.62 72 GLY A O 1
ATOM 568 N N . LEU A 1 73 ? 4.828 7.517 5.023 1.00 87.94 73 LEU A N 1
ATOM 569 C CA . LEU A 1 73 ? 4.955 6.102 4.735 1.00 87.94 73 LEU A CA 1
ATOM 570 C C . LEU A 1 73 ? 6.169 5.854 3.834 1.00 87.94 73 LEU A C 1
ATOM 572 O O . LEU A 1 73 ? 6.220 6.388 2.724 1.00 87.94 73 LEU A O 1
ATOM 576 N N . ASP A 1 74 ? 7.071 4.965 4.246 1.00 90.50 74 ASP A N 1
ATOM 577 C CA . ASP A 1 74 ? 8.018 4.329 3.336 1.00 90.50 74 ASP A CA 1
ATOM 578 C C . ASP A 1 74 ? 7.231 3.419 2.384 1.00 90.50 74 ASP A C 1
ATOM 580 O O . ASP A 1 74 ? 6.856 2.282 2.694 1.00 90.50 74 ASP A O 1
ATOM 584 N N . PHE A 1 75 ? 6.972 3.943 1.187 1.00 87.31 75 PHE A N 1
ATOM 585 C CA . PHE A 1 75 ? 6.207 3.250 0.159 1.00 87.31 75 PHE A CA 1
ATOM 586 C C . PHE A 1 75 ? 6.896 1.965 -0.329 1.00 87.31 75 PHE A C 1
ATOM 588 O O . PHE A 1 75 ? 6.220 1.006 -0.708 1.00 87.31 75 PHE A O 1
ATOM 595 N N . THR A 1 76 ? 8.230 1.907 -0.284 1.00 89.62 76 THR A N 1
ATOM 596 C CA . THR A 1 76 ? 8.992 0.708 -0.659 1.00 89.62 76 THR A CA 1
ATOM 597 C C . THR A 1 76 ? 8.797 -0.381 0.391 1.00 89.62 76 THR A C 1
ATOM 599 O O . THR A 1 76 ? 8.481 -1.523 0.048 1.00 89.62 76 THR A O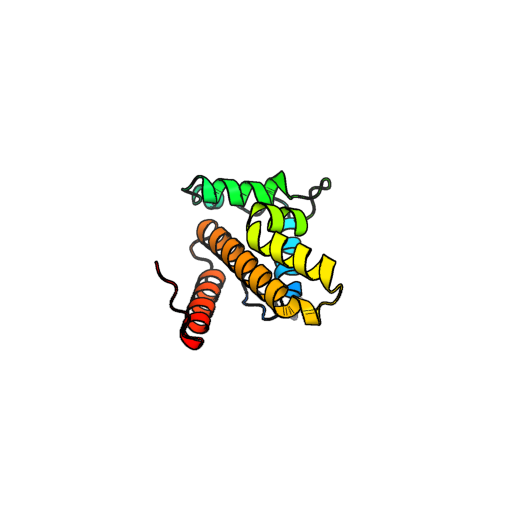 1
ATOM 602 N N . CYS A 1 77 ? 8.919 -0.022 1.673 1.00 93.50 77 CYS A N 1
ATOM 603 C CA . CYS A 1 77 ? 8.609 -0.914 2.787 1.00 93.50 77 CYS A CA 1
ATOM 604 C C . CYS A 1 77 ? 7.159 -1.411 2.709 1.00 93.50 77 CYS A C 1
ATOM 606 O O . CYS A 1 77 ? 6.919 -2.616 2.836 1.00 93.50 77 CYS A O 1
ATOM 608 N N . TYR A 1 78 ? 6.203 -0.518 2.432 1.00 93.44 78 TYR A N 1
ATOM 609 C CA . TYR A 1 78 ? 4.793 -0.874 2.274 1.00 93.44 78 TYR A CA 1
ATOM 610 C C . TYR A 1 78 ? 4.599 -1.922 1.171 1.00 93.44 78 TYR A C 1
ATOM 612 O O . TYR A 1 78 ? 4.071 -3.001 1.438 1.00 93.44 78 TYR A O 1
ATOM 620 N N . CYS A 1 79 ? 5.092 -1.661 -0.046 1.00 92.38 79 CYS A N 1
ATOM 621 C CA . CYS A 1 79 ? 4.957 -2.590 -1.172 1.00 92.38 79 CYS A CA 1
ATOM 622 C C . CYS A 1 79 ? 5.549 -3.969 -0.854 1.00 92.38 79 CYS A C 1
ATOM 624 O O . CYS A 1 79 ? 4.923 -4.988 -1.141 1.00 92.38 79 CYS A O 1
ATOM 626 N N . LYS A 1 80 ? 6.719 -4.003 -0.206 1.00 94.81 80 LYS A N 1
ATOM 627 C CA . LYS A 1 80 ? 7.403 -5.246 0.167 1.00 94.81 80 LYS A CA 1
ATOM 628 C C . LYS A 1 80 ? 6.608 -6.104 1.158 1.00 94.81 80 LYS A C 1
ATOM 630 O O . LYS A 1 80 ? 6.717 -7.321 1.101 1.00 94.81 80 LYS A O 1
ATOM 635 N N . ASN A 1 81 ? 5.846 -5.499 2.070 1.00 95.25 81 ASN A N 1
ATOM 636 C CA . ASN A 1 81 ? 5.068 -6.250 3.065 1.00 95.25 81 ASN A CA 1
ATOM 637 C C . ASN A 1 81 ? 3.659 -6.605 2.570 1.00 95.25 81 ASN A C 1
ATOM 639 O O . ASN A 1 81 ? 3.103 -7.614 2.987 1.00 95.25 81 ASN A O 1
ATOM 643 N N . ILE A 1 82 ? 3.074 -5.774 1.709 1.00 94.94 82 ILE A N 1
ATOM 644 C CA . ILE A 1 82 ? 1.647 -5.850 1.372 1.00 94.94 82 ILE A CA 1
ATOM 645 C C . ILE A 1 82 ? 1.395 -6.576 0.053 1.00 94.94 82 ILE A C 1
ATOM 647 O O . ILE A 1 82 ? 0.396 -7.275 -0.087 1.00 94.94 82 ILE A O 1
ATOM 651 N N . VAL A 1 83 ? 2.297 -6.416 -0.913 1.00 95.00 83 VAL A N 1
ATOM 652 C CA . VAL A 1 83 ? 2.218 -7.034 -2.245 1.00 95.00 83 VAL A CA 1
ATOM 653 C C . VAL A 1 83 ? 3.593 -7.585 -2.654 1.00 95.00 83 VAL A C 1
ATOM 655 O O . VAL A 1 83 ? 4.122 -7.198 -3.703 1.00 95.00 83 VAL A O 1
ATOM 658 N N . PRO A 1 84 ? 4.199 -8.473 -1.833 1.00 95.12 84 PRO A N 1
ATOM 659 C CA . PRO A 1 84 ? 5.584 -8.923 -1.999 1.00 95.12 84 PRO A CA 1
ATOM 660 C C . PRO A 1 84 ? 5.856 -9.491 -3.394 1.00 95.12 84 PRO A C 1
ATOM 662 O O . PRO A 1 84 ? 6.819 -9.081 -4.036 1.00 95.12 84 PRO A O 1
ATOM 665 N N . ASP A 1 85 ? 4.965 -10.339 -3.911 1.00 96.38 85 ASP A N 1
ATOM 666 C CA . ASP A 1 85 ? 5.142 -10.995 -5.212 1.00 96.38 85 ASP A CA 1
ATOM 667 C C . ASP A 1 85 ? 5.174 -9.989 -6.371 1.00 96.38 85 ASP A C 1
ATOM 669 O O . ASP A 1 85 ? 5.969 -10.098 -7.308 1.00 96.38 85 ASP A O 1
ATOM 673 N N . LYS A 1 86 ? 4.307 -8.969 -6.318 1.00 94.88 86 LYS A N 1
ATOM 674 C CA . LYS A 1 86 ? 4.247 -7.914 -7.342 1.00 94.88 86 LYS A CA 1
ATOM 675 C C . LYS A 1 86 ? 5.482 -7.029 -7.281 1.00 94.88 86 LYS A C 1
ATOM 677 O O . LYS A 1 86 ? 6.021 -6.638 -8.317 1.00 94.88 86 LYS A O 1
ATOM 682 N N . PHE A 1 87 ? 5.932 -6.732 -6.065 1.00 94.06 87 PHE A N 1
ATOM 683 C CA . PHE A 1 87 ? 7.130 -5.945 -5.837 1.00 94.06 87 PHE A CA 1
ATOM 684 C C . PHE A 1 87 ? 8.378 -6.682 -6.338 1.00 94.06 87 PHE A C 1
ATOM 686 O O . PHE A 1 87 ? 9.179 -6.095 -7.065 1.00 94.06 87 PHE A O 1
ATOM 693 N N . GLU A 1 88 ? 8.507 -7.978 -6.047 1.00 93.94 88 GLU A N 1
ATOM 694 C CA . GLU A 1 88 ? 9.617 -8.800 -6.530 1.00 93.94 88 GLU A CA 1
ATOM 695 C C . GLU A 1 88 ? 9.644 -8.875 -8.060 1.00 93.94 88 GLU A C 1
ATOM 697 O O . GLU A 1 88 ? 10.695 -8.657 -8.667 1.00 93.94 88 GLU A O 1
ATOM 702 N N . ARG A 1 89 ? 8.495 -9.102 -8.706 1.00 93.31 89 ARG A N 1
ATOM 703 C CA . ARG A 1 89 ? 8.406 -9.112 -10.175 1.00 93.31 89 ARG A CA 1
ATOM 704 C C . ARG A 1 89 ? 8.870 -7.798 -10.796 1.00 93.31 89 ARG A C 1
ATOM 706 O O . ARG A 1 89 ? 9.631 -7.819 -11.764 1.00 93.31 89 ARG A O 1
ATOM 713 N N . LEU A 1 90 ? 8.476 -6.658 -10.222 1.00 90.69 90 LEU A N 1
ATOM 714 C CA . LEU A 1 90 ? 8.972 -5.359 -10.674 1.00 90.69 90 LEU A CA 1
ATOM 715 C C . LEU A 1 90 ? 10.491 -5.245 -10.489 1.00 90.69 90 LEU A C 1
ATOM 717 O O . LEU A 1 90 ? 11.179 -4.794 -11.403 1.00 90.69 90 LEU A O 1
ATOM 721 N N . GLN A 1 91 ? 11.033 -5.684 -9.350 1.00 91.75 91 GLN A N 1
ATOM 722 C CA . GLN A 1 91 ? 12.480 -5.673 -9.114 1.00 91.75 91 GLN A CA 1
ATOM 723 C C . GLN A 1 91 ? 13.238 -6.551 -10.119 1.00 91.75 91 GLN A C 1
ATOM 725 O O . GLN A 1 91 ? 14.293 -6.147 -10.606 1.00 91.75 91 GLN A O 1
ATOM 730 N N . GLN A 1 92 ? 12.717 -7.733 -10.451 1.00 92.94 92 GLN A N 1
ATOM 731 C CA . GLN A 1 92 ? 13.311 -8.637 -11.440 1.00 92.94 92 GLN A CA 1
ATOM 732 C C . GLN A 1 92 ? 13.277 -8.036 -12.853 1.00 92.94 92 GLN A C 1
ATOM 734 O O . GLN A 1 92 ? 14.295 -8.043 -13.552 1.00 92.94 92 GLN A O 1
ATOM 739 N N . CYS A 1 93 ? 12.148 -7.442 -13.252 1.00 89.69 93 CYS A N 1
ATOM 740 C CA . CYS A 1 93 ? 12.056 -6.734 -14.525 1.00 89.69 93 CYS A CA 1
ATOM 741 C C . CYS A 1 93 ? 13.051 -5.567 -14.585 1.00 89.69 93 CYS A C 1
ATOM 743 O O . CYS A 1 93 ? 13.808 -5.435 -15.550 1.00 89.69 93 CYS A O 1
ATOM 745 N N . TRP A 1 94 ? 13.114 -4.756 -13.523 1.00 87.88 94 TRP A N 1
ATOM 746 C CA . TRP A 1 94 ? 13.996 -3.593 -13.465 1.00 87.88 94 TRP A CA 1
ATOM 747 C C . TRP A 1 94 ? 15.475 -3.979 -13.534 1.00 87.88 94 TRP A C 1
ATOM 749 O O . TRP A 1 94 ? 16.237 -3.336 -14.252 1.00 87.88 94 TRP A O 1
ATOM 759 N N . LYS A 1 95 ? 15.877 -5.065 -12.859 1.00 89.56 95 LYS A N 1
ATOM 760 C CA . LYS A 1 95 ? 17.236 -5.625 -12.958 1.00 89.56 95 LYS A CA 1
ATOM 761 C C . LYS A 1 95 ? 17.614 -5.999 -14.395 1.00 89.56 95 LYS A C 1
ATOM 763 O O . LYS A 1 95 ? 18.772 -5.845 -14.767 1.00 89.56 95 LYS A O 1
ATOM 768 N N . THR A 1 96 ? 16.650 -6.473 -15.183 1.00 92.94 96 THR A N 1
ATOM 769 C CA . THR A 1 96 ? 16.878 -6.959 -16.552 1.00 92.94 96 THR A CA 1
ATOM 770 C C . THR A 1 96 ? 16.879 -5.825 -17.575 1.00 92.94 96 THR A C 1
ATOM 772 O O . THR A 1 96 ? 17.743 -5.780 -18.446 1.00 92.94 96 THR A O 1
ATOM 775 N N . HIS A 1 97 ? 15.919 -4.903 -17.479 1.00 86.56 97 HIS A N 1
ATOM 776 C CA . HIS A 1 97 ? 15.654 -3.935 -18.545 1.00 86.56 97 HIS A CA 1
ATOM 777 C C . HIS A 1 97 ? 16.009 -2.487 -18.198 1.00 86.56 97 HIS A C 1
ATOM 779 O O . HIS A 1 97 ? 16.177 -1.690 -19.116 1.00 86.56 97 HIS A O 1
ATOM 785 N N . GLN A 1 98 ? 16.092 -2.133 -16.907 1.00 82.31 98 GLN A N 1
ATOM 786 C CA . GLN A 1 98 ? 16.394 -0.780 -16.398 1.00 82.31 98 GLN A CA 1
ATOM 787 C C . GLN A 1 98 ? 15.593 0.355 -17.070 1.00 82.31 98 GLN A C 1
ATOM 789 O O . GLN A 1 98 ? 16.031 1.502 -17.128 1.00 82.31 98 GLN A O 1
ATOM 794 N N . SER A 1 99 ? 14.404 0.038 -17.584 1.00 81.75 99 SER A N 1
ATOM 795 C CA . SER A 1 99 ? 13.537 0.963 -18.306 1.00 81.75 99 SER A CA 1
ATOM 796 C C . SER A 1 99 ? 12.105 0.805 -17.825 1.00 81.75 99 SER A C 1
ATOM 798 O O . SER A 1 99 ? 11.579 -0.306 -17.720 1.00 81.75 99 SER A O 1
ATOM 800 N N . ARG A 1 100 ? 11.455 1.944 -17.571 1.00 73.38 100 ARG A N 1
ATOM 801 C CA . ARG A 1 100 ? 10.048 1.998 -17.164 1.00 73.38 100 ARG A CA 1
ATOM 802 C C . ARG A 1 100 ? 9.126 1.419 -18.231 1.00 73.38 100 ARG A C 1
ATOM 804 O O . ARG A 1 100 ? 8.179 0.725 -17.874 1.00 73.38 100 ARG A O 1
ATOM 811 N N . ASP A 1 101 ? 9.394 1.688 -19.506 1.00 82.50 101 ASP A N 1
ATOM 812 C CA . ASP A 1 101 ? 8.524 1.241 -20.598 1.00 82.50 101 ASP A CA 1
ATOM 813 C C . ASP A 1 101 ? 8.560 -0.280 -20.751 1.00 82.50 101 ASP A C 1
ATOM 815 O O . ASP A 1 101 ? 7.515 -0.909 -20.919 1.00 82.50 101 ASP A O 1
ATOM 819 N N . SER A 1 102 ? 9.741 -0.880 -20.584 1.00 85.06 102 SER A N 1
ATOM 820 C CA . SER A 1 102 ? 9.915 -2.334 -20.614 1.00 85.06 102 SER A CA 1
ATOM 821 C C . SER A 1 102 ? 9.246 -3.038 -19.430 1.00 85.06 102 SER A C 1
ATOM 823 O O . SER A 1 102 ? 8.799 -4.168 -19.581 1.00 85.06 102 SER A O 1
ATOM 825 N N . CYS A 1 103 ? 9.131 -2.367 -18.279 1.00 86.50 103 CYS A N 1
ATOM 826 C CA . CYS A 1 103 ? 8.501 -2.897 -17.061 1.00 86.50 103 CYS A CA 1
ATOM 827 C C . CYS A 1 103 ? 7.094 -2.344 -16.805 1.00 86.50 103 CYS A C 1
ATOM 829 O O . CYS A 1 103 ? 6.596 -2.368 -15.677 1.00 86.50 103 CYS A O 1
ATOM 831 N N . ARG A 1 104 ? 6.440 -1.796 -17.837 1.00 87.88 104 ARG A N 1
ATOM 832 C CA . ARG A 1 104 ? 5.148 -1.112 -17.697 1.00 87.88 104 ARG A CA 1
ATOM 833 C C . ARG A 1 104 ? 4.065 -2.015 -17.105 1.00 87.88 104 ARG A C 1
ATOM 835 O O . ARG A 1 104 ? 3.232 -1.529 -16.340 1.00 87.88 104 ARG A O 1
ATOM 842 N N . MET A 1 105 ? 4.062 -3.299 -17.460 1.00 88.06 105 MET A N 1
ATOM 843 C CA . MET A 1 105 ? 3.068 -4.257 -16.972 1.00 88.06 105 MET A CA 1
ATOM 844 C C . MET A 1 105 ? 3.255 -4.554 -15.483 1.00 88.06 105 MET A C 1
ATOM 846 O O . MET A 1 105 ? 2.281 -4.530 -14.736 1.00 88.06 105 MET A O 1
ATOM 850 N N . GLU A 1 106 ? 4.492 -4.751 -15.033 1.00 90.56 106 GLU A N 1
ATOM 851 C CA . GLU A 1 106 ? 4.844 -4.968 -13.627 1.00 90.56 106 GLU A CA 1
ATOM 852 C C . GLU A 1 106 ? 4.516 -3.740 -12.782 1.00 90.56 106 GLU A C 1
ATOM 854 O O . GLU A 1 106 ? 3.954 -3.871 -11.696 1.00 90.56 106 GLU A O 1
ATOM 859 N N . VAL A 1 107 ? 4.810 -2.540 -13.299 1.00 87.12 107 VAL A N 1
ATOM 860 C CA . VAL A 1 107 ? 4.421 -1.285 -12.645 1.00 87.12 107 VAL A CA 1
ATOM 861 C C . VAL A 1 107 ? 2.902 -1.215 -12.508 1.00 87.12 107 VAL A C 1
ATOM 863 O O . VAL A 1 107 ? 2.406 -0.928 -11.424 1.00 87.12 107 VAL A O 1
ATOM 866 N N . PHE A 1 108 ? 2.146 -1.498 -13.573 1.00 87.75 108 PHE A N 1
ATOM 867 C CA . PHE A 1 108 ? 0.684 -1.453 -13.522 1.00 87.75 108 PHE A CA 1
ATOM 868 C C . PHE A 1 108 ? 0.102 -2.453 -12.510 1.00 87.75 108 PHE A C 1
ATOM 870 O O . PHE A 1 108 ? -0.743 -2.072 -11.701 1.00 87.75 108 PHE A O 1
ATOM 877 N N . ASP A 1 109 ? 0.576 -3.699 -12.525 1.00 89.62 109 ASP A N 1
ATOM 878 C CA . ASP A 1 109 ? 0.116 -4.783 -11.644 1.00 89.62 109 ASP A CA 1
ATOM 879 C C . ASP A 1 109 ? 0.429 -4.494 -10.164 1.00 89.62 109 ASP A C 1
ATOM 881 O O . ASP A 1 109 ? -0.436 -4.637 -9.293 1.00 89.62 109 ASP A O 1
ATOM 885 N N . LEU A 1 110 ? 1.637 -3.989 -9.873 1.00 89.88 110 LEU A N 1
ATOM 886 C CA . LEU A 1 110 ? 1.996 -3.511 -8.537 1.00 89.88 110 LEU A CA 1
ATOM 887 C C . LEU A 1 110 ? 1.045 -2.399 -8.091 1.00 89.88 110 LEU A C 1
ATOM 889 O O . LEU A 1 110 ? 0.470 -2.470 -7.009 1.00 89.88 110 LEU A O 1
ATOM 893 N N . CYS A 1 111 ? 0.853 -1.387 -8.932 1.00 88.81 111 CYS A N 1
ATOM 894 C CA . CYS A 1 111 ? 0.039 -0.227 -8.600 1.00 88.81 111 CYS A CA 1
ATOM 895 C C . CYS A 1 111 ? -1.435 -0.569 -8.366 1.00 88.81 111 CYS A C 1
ATOM 897 O O . CYS A 1 111 ? -2.045 -0.019 -7.449 1.00 88.81 111 CYS A O 1
ATOM 899 N N . ASP A 1 112 ? -2.020 -1.471 -9.157 1.00 87.44 112 ASP A N 1
ATOM 900 C CA . ASP A 1 112 ? -3.396 -1.914 -8.927 1.00 87.44 112 ASP A CA 1
ATOM 901 C C . ASP A 1 112 ? -3.531 -2.701 -7.616 1.00 87.44 112 ASP A C 1
ATOM 903 O O . ASP A 1 112 ? -4.467 -2.465 -6.847 1.00 87.44 112 ASP A O 1
ATOM 907 N N . SER A 1 113 ? -2.548 -3.549 -7.303 1.00 91.25 113 SER A N 1
ATOM 908 C CA . SER A 1 113 ? -2.532 -4.351 -6.074 1.00 91.25 113 SER A CA 1
ATOM 909 C C . SER A 1 113 ? -2.325 -3.491 -4.816 1.00 91.25 113 SER A C 1
ATOM 911 O O . SER A 1 113 ? -3.048 -3.650 -3.832 1.00 91.25 113 SER A O 1
ATOM 913 N N . VAL A 1 114 ? -1.404 -2.516 -4.854 1.00 91.00 114 VAL A N 1
ATOM 914 C CA . VAL A 1 114 ? -1.227 -1.508 -3.786 1.00 91.00 114 VAL A CA 1
ATOM 915 C C . VAL A 1 114 ? -2.532 -0.746 -3.583 1.00 91.00 114 VAL A C 1
ATOM 917 O O . VAL A 1 114 ? -3.010 -0.625 -2.455 1.00 91.00 114 VAL A O 1
ATOM 920 N N . ARG A 1 115 ? -3.153 -0.277 -4.672 1.00 88.00 115 ARG A N 1
ATOM 921 C CA . ARG A 1 115 ? -4.437 0.421 -4.596 1.00 88.00 115 ARG A CA 1
ATOM 922 C C . ARG A 1 115 ? -5.521 -0.474 -4.004 1.00 88.00 115 ARG A C 1
ATOM 924 O O . ARG A 1 115 ? -6.327 -0.003 -3.214 1.00 88.00 115 ARG A O 1
ATOM 931 N N . ALA A 1 116 ? -5.585 -1.755 -4.380 1.00 87.69 116 ALA A N 1
ATOM 932 C CA . ALA A 1 116 ? -6.535 -2.736 -3.830 1.00 87.69 116 ALA A CA 1
ATOM 933 C C . ALA A 1 116 ? -6.396 -2.841 -2.319 1.00 87.69 116 ALA A C 1
ATOM 935 O O . ALA A 1 116 ? -7.365 -2.615 -1.598 1.00 87.69 116 ALA A O 1
ATOM 936 N N . SER A 1 117 ? -5.175 -3.085 -1.853 1.00 91.62 117 SER A N 1
ATOM 937 C CA . SER A 1 117 ? -4.912 -3.221 -0.429 1.00 91.62 117 SER A CA 1
ATOM 938 C C . SER A 1 117 ? -5.210 -1.950 0.356 1.00 91.62 117 SER A C 1
ATOM 940 O O . SER A 1 117 ? -5.742 -2.038 1.461 1.00 91.62 117 SER A O 1
ATOM 942 N N . TRP A 1 118 ? -4.826 -0.786 -0.162 1.00 89.81 118 TRP A N 1
ATOM 943 C CA . TRP A 1 118 ? -5.012 0.469 0.554 1.00 89.81 118 TRP A CA 1
ATOM 944 C C . TRP A 1 118 ? -6.488 0.855 0.639 1.00 89.81 118 TRP A C 1
ATOM 946 O O . TRP A 1 118 ? -6.967 1.149 1.731 1.00 89.81 118 TRP A O 1
ATOM 956 N N . SER A 1 119 ? -7.229 0.805 -0.475 1.00 86.00 119 SER A N 1
ATOM 957 C CA . SER A 1 119 ? -8.664 1.113 -0.466 1.00 86.00 119 SER A CA 1
ATOM 958 C C . SER A 1 119 ? -9.432 0.166 0.462 1.00 86.00 119 SER A C 1
ATOM 960 O O . SER A 1 119 ? -10.267 0.630 1.232 1.00 86.00 119 SER A O 1
ATOM 962 N N . ASP A 1 120 ? -9.114 -1.134 0.448 1.00 89.19 120 ASP A N 1
ATOM 963 C CA . ASP A 1 120 ? -9.722 -2.122 1.349 1.00 89.19 120 ASP A CA 1
ATOM 964 C C . ASP A 1 120 ? -9.468 -1.800 2.831 1.00 89.19 120 ASP A C 1
ATOM 966 O O . ASP A 1 120 ? -10.403 -1.756 3.632 1.00 89.19 120 ASP A O 1
ATOM 970 N N . LEU A 1 121 ? -8.223 -1.481 3.197 1.00 90.06 121 LEU A N 1
ATOM 971 C CA . LEU A 1 121 ? -7.894 -1.073 4.564 1.00 90.06 121 LEU A CA 1
ATOM 972 C C . LEU A 1 121 ? -8.669 0.190 4.977 1.00 90.06 121 LEU A C 1
ATOM 974 O O . LEU A 1 121 ? -9.233 0.253 6.069 1.00 90.06 121 LEU A O 1
ATOM 978 N N . MET A 1 122 ? -8.732 1.190 4.098 1.00 86.88 122 MET A N 1
ATOM 979 C CA . MET A 1 122 ? -9.414 2.451 4.386 1.00 86.88 122 MET A CA 1
ATOM 980 C C . MET A 1 122 ? -10.938 2.294 4.503 1.00 86.88 122 MET A C 1
ATOM 982 O O . MET A 1 122 ? -11.546 2.967 5.335 1.00 86.88 122 MET A O 1
ATOM 986 N N . LEU A 1 123 ? -11.559 1.388 3.733 1.00 84.31 123 LEU A N 1
ATOM 987 C CA . LEU A 1 123 ? -12.979 1.027 3.888 1.00 84.31 123 LEU A CA 1
ATOM 988 C C . LEU A 1 123 ? -13.269 0.489 5.278 1.00 84.31 123 LEU A C 1
ATOM 990 O O . LEU A 1 123 ? -14.267 0.858 5.892 1.00 84.31 123 LEU A O 1
ATOM 994 N N . LYS A 1 124 ? -12.401 -0.404 5.752 1.00 87.69 124 LYS A N 1
ATOM 995 C CA . LYS A 1 124 ? -12.562 -1.058 7.047 1.00 87.69 124 LYS A CA 1
ATOM 996 C C . LYS A 1 124 ? -12.341 -0.074 8.189 1.00 87.69 124 LYS A C 1
ATOM 998 O O . LYS A 1 124 ? -13.078 -0.123 9.165 1.00 87.69 124 LYS A O 1
ATOM 1003 N N . LEU A 1 125 ? -11.400 0.861 8.047 1.00 84.50 125 LEU A N 1
ATOM 1004 C CA . LEU A 1 125 ? -11.185 1.934 9.023 1.00 84.50 125 LEU A CA 1
ATOM 1005 C C . LEU A 1 125 ? -12.371 2.908 9.078 1.00 84.50 125 LEU A C 1
ATOM 1007 O O . LEU A 1 125 ? -12.829 3.249 10.165 1.00 84.50 125 LEU A O 1
ATOM 1011 N N . ALA A 1 126 ? -12.900 3.335 7.929 1.00 77.81 126 ALA A N 1
ATOM 1012 C CA . ALA A 1 126 ? -13.944 4.358 7.842 1.00 77.81 126 ALA A CA 1
ATOM 1013 C C . ALA A 1 126 ? -15.154 3.917 6.986 1.00 77.81 126 ALA A C 1
ATOM 1015 O O . ALA A 1 126 ? -15.410 4.505 5.924 1.00 77.81 126 ALA A O 1
ATOM 1016 N N . PRO A 1 127 ? -15.937 2.920 7.444 1.00 60.03 127 PRO A N 1
ATOM 1017 C CA . PRO A 1 127 ? -17.147 2.483 6.757 1.00 60.03 127 PRO A CA 1
ATOM 1018 C C . PRO A 1 127 ? -18.197 3.600 6.847 1.00 60.03 127 PRO A C 1
ATOM 1020 O O . PRO A 1 127 ? -18.775 3.838 7.901 1.00 60.03 127 PRO A O 1
ATOM 1023 N N . GLY A 1 128 ? -18.403 4.339 5.754 1.00 52.38 128 GLY A N 1
ATOM 1024 C CA . GLY A 1 128 ? -19.338 5.475 5.703 1.00 52.38 128 GLY A CA 1
ATOM 1025 C C . GLY A 1 128 ? -18.768 6.757 5.098 1.00 52.38 128 GLY A C 1
ATOM 1026 O O . GLY A 1 128 ? -19.502 7.718 4.891 1.00 52.38 128 GLY A O 1
ATOM 1027 N N . SER A 1 129 ? -17.478 6.787 4.756 1.00 57.44 129 SER A N 1
ATOM 1028 C CA . SER A 1 129 ? -16.960 7.844 3.891 1.00 57.44 129 SER A CA 1
ATOM 1029 C C . SER A 1 129 ? -17.497 7.625 2.467 1.0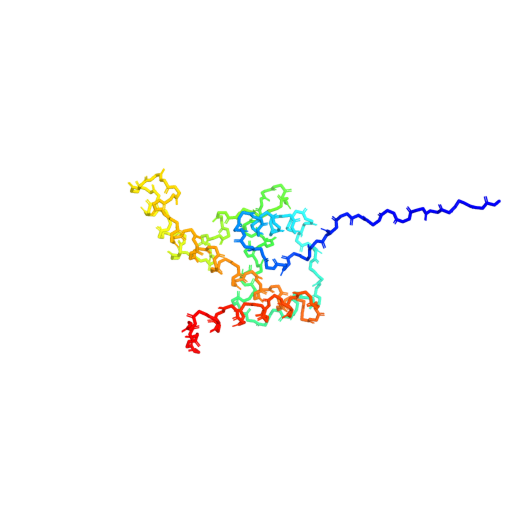0 57.44 129 SER A C 1
ATOM 1031 O O . SER A 1 129 ? -17.128 6.671 1.780 1.00 57.44 129 SER A O 1
ATOM 1033 N N . ASP A 1 130 ? -18.377 8.522 2.012 1.00 55.44 130 ASP A N 1
ATOM 1034 C CA . ASP A 1 130 ? -18.940 8.549 0.648 1.00 55.44 130 ASP A CA 1
ATOM 1035 C C . ASP A 1 130 ? -17.867 8.420 -0.4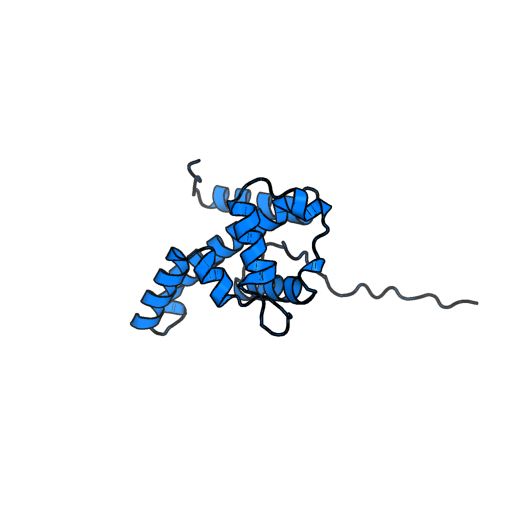42 1.00 55.44 130 ASP A C 1
ATOM 1037 O O . ASP A 1 130 ? -18.124 7.948 -1.551 1.00 55.44 130 ASP A O 1
ATOM 1041 N N . ALA A 1 131 ? -16.644 8.851 -0.136 1.00 51.66 131 ALA A N 1
ATOM 1042 C CA . ALA A 1 131 ? -15.526 8.755 -1.047 1.00 51.66 131 ALA A CA 1
ATOM 1043 C C . ALA A 1 131 ? -14.976 7.328 -1.186 1.00 51.66 131 ALA A C 1
ATOM 1045 O O . ALA A 1 131 ? -14.557 6.976 -2.284 1.00 51.66 131 ALA A O 1
ATOM 1046 N N . VAL A 1 132 ? -15.005 6.500 -0.132 1.00 52.81 132 VAL A N 1
ATOM 1047 C CA . VAL A 1 132 ? -14.542 5.104 -0.232 1.00 52.81 132 VAL A CA 1
ATOM 1048 C C . VAL A 1 132 ? -15.524 4.250 -1.023 1.00 52.81 132 VAL A C 1
ATOM 1050 O O . VAL A 1 132 ? -15.126 3.457 -1.869 1.00 52.81 132 VAL A O 1
ATOM 1053 N N . VAL A 1 133 ? -16.824 4.446 -0.792 1.00 57.62 133 VAL A N 1
ATOM 1054 C CA . VAL A 1 133 ? -17.878 3.702 -1.498 1.00 57.62 133 VAL A CA 1
ATOM 1055 C C . VAL A 1 133 ? -17.850 4.019 -2.997 1.00 57.62 133 VAL A C 1
ATOM 1057 O O . VAL A 1 133 ? -17.980 3.119 -3.827 1.00 57.62 133 VAL A O 1
ATOM 1060 N N . LYS A 1 134 ? -17.615 5.288 -3.359 1.00 57.41 134 LYS A N 1
ATOM 1061 C CA . LYS A 1 134 ? -17.438 5.707 -4.758 1.00 57.41 134 LYS A CA 1
ATOM 1062 C C . LYS A 1 134 ? -16.178 5.112 -5.396 1.00 57.41 134 LYS A C 1
ATOM 1064 O O . LYS A 1 134 ? -16.244 4.738 -6.563 1.00 57.41 134 LYS A O 1
ATOM 1069 N N . ASP A 1 135 ? -15.074 4.987 -4.655 1.00 60.25 135 ASP A N 1
ATOM 1070 C CA . ASP A 1 135 ? -13.826 4.370 -5.141 1.00 60.25 135 ASP A CA 1
ATOM 1071 C C . ASP A 1 135 ? -14.000 2.875 -5.435 1.00 60.25 135 ASP A C 1
ATOM 1073 O O . ASP A 1 135 ? -13.694 2.410 -6.532 1.00 60.25 135 ASP A O 1
ATOM 1077 N N . VAL A 1 136 ? -14.588 2.127 -4.495 1.00 59.72 136 VAL A N 1
ATOM 1078 C CA . VAL A 1 136 ? -14.877 0.694 -4.670 1.00 59.72 136 VAL A CA 1
ATOM 1079 C C . VAL A 1 136 ? -15.786 0.461 -5.863 1.00 59.72 136 VAL A C 1
ATOM 1081 O O . VAL A 1 136 ? -15.500 -0.397 -6.697 1.00 59.72 136 VAL A O 1
ATOM 1084 N N . LYS A 1 137 ? -16.856 1.254 -5.973 1.00 65.88 137 LYS A N 1
ATOM 1085 C CA . LYS A 1 137 ? -17.802 1.146 -7.080 1.00 65.88 137 LYS A CA 1
ATOM 1086 C C . LYS A 1 137 ? -17.132 1.439 -8.423 1.00 65.88 137 LYS A C 1
ATOM 1088 O O . LYS A 1 137 ? -17.263 0.647 -9.346 1.00 65.88 137 LYS A O 1
ATOM 1093 N N . ALA A 1 138 ? -16.329 2.500 -8.511 1.00 62.97 138 ALA A N 1
ATOM 1094 C CA . ALA A 1 138 ? -15.592 2.824 -9.730 1.00 62.97 138 ALA A CA 1
ATOM 1095 C C . ALA A 1 138 ? -14.610 1.711 -10.147 1.00 62.97 138 ALA A C 1
ATOM 1097 O O . ALA A 1 138 ? -14.391 1.495 -11.339 1.00 62.97 138 ALA A O 1
ATOM 1098 N N . ARG A 1 139 ? -14.038 0.969 -9.189 1.00 62.97 139 ARG A N 1
ATOM 1099 C CA . ARG A 1 139 ? -13.181 -0.190 -9.481 1.00 62.97 139 ARG A CA 1
ATOM 1100 C C . ARG A 1 139 ? -13.962 -1.415 -9.919 1.00 62.97 139 ARG A C 1
ATOM 1102 O O . ARG A 1 139 ? -13.531 -2.065 -10.865 1.00 62.97 139 ARG A O 1
ATOM 1109 N N . GLN A 1 140 ? -15.086 -1.709 -9.273 1.00 65.12 140 GLN A N 1
ATOM 1110 C CA . GLN A 1 140 ? -15.988 -2.775 -9.711 1.00 65.12 140 GLN A CA 1
ATOM 1111 C C . GLN A 1 140 ? -16.466 -2.513 -11.143 1.00 65.12 140 GLN A C 1
ATOM 1113 O O . GLN A 1 140 ? -16.380 -3.402 -11.987 1.00 65.12 140 GLN A O 1
ATOM 1118 N N . ASP A 1 141 ? -16.848 -1.272 -11.447 1.00 66.75 141 ASP A N 1
ATOM 1119 C CA . ASP A 1 141 ? -17.258 -0.849 -12.787 1.00 66.75 141 ASP A CA 1
ATOM 1120 C C . ASP A 1 141 ? -16.101 -0.976 -13.798 1.00 66.75 141 ASP A C 1
ATOM 1122 O O . ASP A 1 141 ? -16.287 -1.463 -14.915 1.00 66.75 141 ASP A O 1
ATOM 1126 N N . TYR A 1 142 ? -14.875 -0.610 -13.406 1.00 62.06 142 TYR A N 1
ATOM 1127 C CA . TYR A 1 142 ? -13.687 -0.768 -14.250 1.00 62.06 142 TYR A CA 1
ATOM 1128 C C . TYR A 1 142 ? -13.322 -2.240 -14.507 1.00 62.06 142 TYR A C 1
ATOM 1130 O O . TYR A 1 142 ? -13.035 -2.612 -15.646 1.00 62.06 142 TYR A O 1
ATOM 1138 N N . GLN A 1 143 ? -13.359 -3.095 -13.484 1.00 58.22 143 GLN A N 1
ATOM 1139 C CA . GLN A 1 143 ? -13.107 -4.534 -13.616 1.00 58.22 143 GLN A CA 1
ATOM 1140 C C . GLN A 1 143 ? -14.180 -5.208 -14.482 1.00 58.22 143 GLN A C 1
ATOM 1142 O O . GLN A 1 143 ? -13.839 -5.979 -15.384 1.00 58.22 143 GLN A O 1
ATOM 1147 N N . ALA A 1 144 ? -15.450 -4.829 -14.297 1.00 58.44 144 ALA A N 1
ATOM 1148 C CA . ALA A 1 144 ? -16.563 -5.264 -15.136 1.00 58.44 144 ALA A CA 1
ATOM 1149 C C . ALA A 1 144 ? -16.378 -4.828 -16.600 1.00 58.44 144 ALA A C 1
ATOM 1151 O O . ALA A 1 144 ? -16.563 -5.634 -17.510 1.00 58.44 144 ALA A O 1
ATOM 1152 N N . SER A 1 145 ? -15.917 -3.594 -16.841 1.00 61.03 145 SER A N 1
ATOM 1153 C CA . SER A 1 145 ? -15.645 -3.076 -18.192 1.00 61.03 145 SER A CA 1
ATOM 1154 C C . SER A 1 145 ? -14.504 -3.794 -18.925 1.00 61.03 145 SER A C 1
ATOM 1156 O O . SER A 1 145 ? -14.446 -3.772 -20.153 1.00 61.03 145 SER A O 1
ATOM 1158 N N . ARG A 1 146 ? -13.598 -4.449 -18.185 1.00 55.97 146 ARG A N 1
ATOM 1159 C CA . ARG A 1 146 ? -12.467 -5.209 -18.736 1.00 55.97 146 ARG A CA 1
ATOM 1160 C C . ARG A 1 146 ? -12.714 -6.716 -18.825 1.00 55.97 146 ARG A C 1
ATOM 1162 O O . ARG A 1 146 ? -11.815 -7.432 -19.257 1.00 55.97 146 ARG A O 1
ATOM 1169 N N . GLY A 1 147 ? -13.892 -7.204 -18.430 1.00 47.09 147 GLY A N 1
ATOM 1170 C CA . GLY A 1 147 ? -14.208 -8.637 -18.441 1.00 47.09 147 GLY A CA 1
ATOM 1171 C C . GLY A 1 147 ? -13.342 -9.471 -17.491 1.00 47.09 147 GLY A C 1
ATOM 1172 O O . GLY A 1 147 ? -13.288 -10.692 -17.624 1.00 47.09 147 GLY A O 1
ATOM 1173 N N . VAL A 1 148 ? -12.656 -8.838 -16.533 1.00 49.28 148 VAL A N 1
ATOM 1174 C CA . VAL A 1 148 ? -11.860 -9.551 -15.532 1.00 49.28 148 VAL A CA 1
ATOM 1175 C C . VAL A 1 148 ? -12.801 -9.880 -14.382 1.00 49.28 148 VAL A C 1
ATOM 1177 O O . VAL A 1 148 ? -12.952 -9.110 -13.437 1.00 49.28 148 VAL A O 1
ATOM 1180 N N . SER A 1 149 ? -13.507 -11.002 -14.510 1.00 40.06 149 SER A N 1
ATOM 1181 C CA . SER A 1 149 ? -14.330 -11.538 -13.430 1.00 40.06 149 SER A CA 1
ATOM 1182 C C . SER A 1 149 ? -13.398 -11.963 -12.296 1.00 40.06 149 SER A C 1
ATOM 1184 O O . SER A 1 149 ? -12.661 -12.938 -12.438 1.00 40.06 149 SER A O 1
ATOM 1186 N N . SER A 1 150 ? -13.399 -11.222 -11.186 1.00 38.81 150 SER A N 1
ATOM 1187 C CA . SER A 1 150 ? -12.748 -11.667 -9.955 1.00 38.81 150 SER A CA 1
ATOM 1188 C C . SER A 1 150 ? -13.480 -12.924 -9.491 1.00 38.81 150 SER A C 1
ATOM 1190 O O . SER A 1 150 ? -14.641 -12.855 -9.088 1.00 38.81 150 SER A O 1
ATOM 1192 N N . VAL A 1 151 ? -12.836 -14.081 -9.630 1.00 36.22 151 VAL A N 1
ATOM 1193 C CA . VAL A 1 151 ? -13.276 -15.309 -8.970 1.00 36.22 151 VAL A CA 1
ATOM 1194 C C . VAL A 1 151 ? -13.094 -15.085 -7.469 1.00 36.22 151 VAL A C 1
ATOM 1196 O O . VAL A 1 151 ? -12.051 -14.582 -7.048 1.00 36.22 151 VAL A O 1
ATOM 1199 N N . LEU A 1 152 ? -14.177 -15.353 -6.739 1.00 38.81 152 LEU A N 1
ATOM 1200 C CA . LEU A 1 152 ? -14.310 -15.317 -5.281 1.00 38.81 152 LEU A CA 1
ATOM 1201 C C . LEU A 1 152 ? -13.174 -16.049 -4.560 1.00 38.81 152 LEU A C 1
ATOM 1203 O O . LEU A 1 152 ? -12.769 -17.125 -5.057 1.00 38.81 152 LEU A O 1
#

Solvent-accessible surface area (backbone atoms only — not comparable to full-atom values): 8768 Å² total; per-residue (Å²): 135,82,83,86,78,78,80,74,77,72,86,69,86,67,56,88,46,58,86,54,95,45,55,69,62,44,51,52,37,53,26,57,56,32,46,71,29,63,77,75,58,50,72,71,27,58,68,50,44,79,47,71,67,50,46,49,57,46,41,38,59,55,50,77,19,33,36,97,84,54,60,15,45,38,61,66,54,42,38,54,74,76,42,43,70,40,42,50,50,34,51,55,41,40,74,75,60,74,38,68,78,82,32,44,67,38,52,49,54,32,42,52,50,52,49,50,56,49,53,55,52,48,39,45,39,47,76,82,46,71,51,48,58,51,32,54,48,54,48,53,53,50,34,60,74,67,70,57,75,79,79,131

Radius of gyration: 17.82 Å; Cα contacts (8 Å, |Δi|>4): 130; chains: 1; bounding box: 37×62×39 Å

Sequence (152 aa):
MQPTEVIQQSPLARSPLAVDQDCAIFAMRMVKLMQQGPDIFTEQQVSNLKTDEDKYRFNIVTGRCLHDDGKGLDFTCYCKNIVPDKFERLQQCWKTHQSRDSCRMEVFDLCDSVRASWSDLMLKLAPGSDAVVKDVKARQDYQASRGVSSVL

Secondary structure (DSSP, 8-state):
----------S----TT---SSHHHHHHHHHHHHTT-GGGS-HHHHTT--SHHHHHHHHIIIIITB-TTS-SB-HHHHHHHHSHHHHHHHHHHHHHH--TTTTHHHHHHHHHHHHHHHHHHHHHH-TT-HHHHHHHHHHHHHHHHTT-----

Organism: Perkinsus olseni (NCBI:txid32597)

pLDDT: mean 75.49, std 19.16, range [29.39, 96.38]

Foldseek 3Di:
DDDDDPPPPDPDPDPLLPDDPDLVVNQVSQFQQQQVALPPFPPVLLVLQDDPVLVVLSCQFRPVQQPPVRGGGNVLSSLCVQVVVLSVLLVVQCVVPVDCVSSVVSVVVSSVSSSVSVLVSVCSSDVPDPSSVVSVVVVVVVCVVVVVPPDD